Protein AF-A0A973GQS0-F1 (afdb_monomer_lite)

Secondary structure (DSSP, 8-state):
--SEEEE-GGG--SS---EEEES--TTHHHHHHHHHHHHHH-

Foldseek 3Di:
DFPDKDWDPVFDDPPTTDIDTDDDDPPVVCVVVVVVVVVVVD

Structure (mmCIF, N/CA/C/O backbone):
data_AF-A0A973GQS0-F1
#
_entry.id   AF-A0A973GQS0-F1
#
loop_
_atom_site.group_PDB
_atom_site.id
_atom_site.type_symbol
_atom_site.label_atom_id
_atom_site.label_alt_id
_atom_site.label_comp_id
_atom_site.label_asym_id
_atom_site.label_entity_id
_atom_site.label_seq_id
_atom_site.pdbx_PDB_ins_code
_atom_site.Cartn_x
_atom_site.Cartn_y
_atom_site.Cartn_z
_atom_site.occupancy
_atom_site.B_iso_or_equiv
_atom_site.auth_seq_id
_atom_site.auth_comp_id
_atom_site.auth_asym_id
_atom_site.auth_atom_id
_atom_site.pdbx_PDB_model_num
ATOM 1 N N . MET A 1 1 ? -12.159 1.650 10.595 1.00 55.75 1 MET A N 1
ATOM 2 C CA . MET A 1 1 ? -11.914 0.972 9.297 1.00 55.75 1 MET A CA 1
ATOM 3 C C . MET A 1 1 ? -12.063 1.990 8.168 1.00 55.75 1 MET A C 1
ATOM 5 O O . MET A 1 1 ? -12.986 2.796 8.267 1.00 55.75 1 MET A O 1
ATOM 9 N N . PRO A 1 2 ? -11.182 2.008 7.146 1.00 61.06 2 PRO A N 1
ATOM 10 C CA . PRO A 1 2 ? -11.324 2.918 6.006 1.00 61.06 2 PRO A CA 1
ATOM 11 C C . PRO A 1 2 ? -12.659 2.662 5.305 1.00 61.06 2 PRO A C 1
ATOM 13 O O . PRO A 1 2 ? -13.002 1.513 5.036 1.00 61.06 2 PRO A O 1
ATOM 16 N N . LYS A 1 3 ? -13.427 3.721 5.032 1.00 64.38 3 LYS A N 1
ATOM 17 C CA . LYS A 1 3 ? -14.766 3.571 4.439 1.00 64.38 3 LYS A CA 1
ATOM 18 C C . LYS A 1 3 ? -14.707 3.240 2.947 1.00 64.38 3 LYS A C 1
ATOM 20 O O . LYS A 1 3 ? -15.654 2.646 2.443 1.00 64.38 3 LYS A O 1
ATOM 25 N N . LYS A 1 4 ? -13.625 3.613 2.248 1.00 75.88 4 LYS A N 1
ATOM 26 C CA . LYS A 1 4 ? -13.381 3.280 0.837 1.00 75.88 4 LYS A CA 1
ATOM 27 C C . LYS A 1 4 ? -11.881 3.127 0.562 1.00 75.88 4 LYS A C 1
ATOM 29 O O . LYS A 1 4 ? -11.081 3.973 0.962 1.00 75.88 4 LYS A O 1
ATOM 34 N N . LEU A 1 5 ? -11.518 2.058 -0.144 1.00 86.56 5 LEU A N 1
ATOM 35 C CA . LEU A 1 5 ? -10.224 1.911 -0.809 1.00 86.56 5 LEU A CA 1
ATOM 36 C C . LEU A 1 5 ? -10.451 2.184 -2.295 1.00 86.56 5 LEU A C 1
ATOM 38 O O . LEU A 1 5 ? -11.248 1.501 -2.932 1.00 86.56 5 LEU A O 1
ATOM 42 N N . GLN A 1 6 ? -9.781 3.195 -2.828 1.00 90.50 6 GLN A N 1
ATOM 43 C CA . GLN A 1 6 ? -9.836 3.556 -4.239 1.00 90.50 6 GLN A CA 1
ATOM 44 C C . GLN A 1 6 ? -8.490 3.237 -4.882 1.00 90.50 6 GLN A C 1
ATOM 46 O O . GLN A 1 6 ? -7.444 3.433 -4.264 1.00 90.50 6 GLN A O 1
ATOM 51 N N . TYR A 1 7 ? -8.510 2.754 -6.118 1.00 90.12 7 TYR A N 1
ATOM 52 C CA . TYR A 1 7 ? -7.315 2.624 -6.943 1.00 90.12 7 TYR A CA 1
ATOM 53 C C . TYR A 1 7 ? -7.424 3.575 -8.133 1.00 90.12 7 TYR A C 1
ATOM 55 O O . TYR A 1 7 ? -8.525 3.900 -8.573 1.00 90.12 7 TYR A O 1
ATOM 63 N N . ASP A 1 8 ? -6.288 4.049 -8.634 1.00 91.50 8 ASP A N 1
ATOM 64 C CA . ASP A 1 8 ? -6.234 4.931 -9.799 1.00 91.50 8 ASP A CA 1
ATOM 65 C C . ASP A 1 8 ? -6.095 4.078 -11.074 1.00 91.50 8 ASP A C 1
ATOM 67 O O . ASP A 1 8 ? -5.000 3.575 -11.343 1.00 91.50 8 ASP A O 1
ATOM 71 N N . PRO A 1 9 ? -7.168 3.892 -11.872 1.00 86.19 9 PRO A N 1
ATOM 72 C CA . PRO A 1 9 ? -7.145 3.014 -13.043 1.00 86.19 9 PRO A CA 1
ATOM 73 C C . PRO A 1 9 ? -6.171 3.491 -14.125 1.00 86.19 9 PRO A C 1
ATOM 75 O O . PRO A 1 9 ? -5.714 2.686 -14.926 1.00 86.19 9 PRO A O 1
ATOM 78 N N . LYS A 1 10 ? -5.803 4.781 -14.141 1.00 89.69 10 LYS A N 1
ATOM 79 C CA . LYS A 1 10 ? -4.814 5.324 -15.088 1.00 89.69 10 LYS A CA 1
ATOM 80 C C . LYS A 1 10 ? -3.374 5.005 -14.687 1.00 89.69 10 LYS A C 1
ATOM 82 O O . LYS A 1 10 ? -2.455 5.252 -15.460 1.00 89.69 10 LYS A O 1
ATOM 87 N N . LYS A 1 11 ? -3.175 4.518 -13.463 1.00 89.88 11 LYS A N 1
ATOM 88 C CA . LYS A 1 11 ? -1.870 4.226 -12.864 1.00 89.88 11 LYS A CA 1
ATOM 89 C C . LYS A 1 11 ? -1.681 2.751 -12.553 1.00 89.88 11 LYS A C 1
ATOM 91 O O . LYS A 1 11 ? -0.749 2.417 -11.831 1.00 89.88 11 LYS A O 1
ATOM 96 N N . ILE A 1 12 ? -2.558 1.890 -13.056 1.00 93.19 12 ILE A N 1
ATOM 97 C CA . ILE A 1 12 ? -2.349 0.450 -12.998 1.00 93.19 12 ILE A CA 1
ATOM 98 C C . ILE A 1 12 ? -1.549 0.028 -14.228 1.00 93.19 12 ILE A C 1
ATOM 100 O O . ILE A 1 12 ? -1.953 0.271 -15.362 1.00 93.19 12 ILE A O 1
ATOM 104 N N . THR A 1 13 ? -0.413 -0.606 -13.971 1.00 93.75 13 THR A N 1
ATOM 105 C CA . THR A 1 13 ? 0.405 -1.352 -14.925 1.00 93.75 13 THR A CA 1
ATOM 106 C C . THR A 1 13 ? 0.751 -2.706 -14.304 1.00 93.75 13 THR A C 1
ATOM 108 O O . THR A 1 13 ? 0.462 -2.947 -13.131 1.00 93.75 13 THR A O 1
ATOM 111 N N . ASP A 1 14 ? 1.426 -3.575 -15.052 1.00 93.12 14 ASP A N 1
ATOM 112 C CA . ASP A 1 14 ? 1.851 -4.890 -14.549 1.00 93.12 14 ASP A CA 1
ATOM 113 C C . ASP A 1 14 ? 2.796 -4.804 -13.336 1.00 93.12 14 ASP A C 1
ATOM 115 O O . ASP A 1 14 ? 2.930 -5.758 -12.573 1.00 93.12 14 ASP A O 1
ATOM 119 N N . THR A 1 15 ? 3.458 -3.658 -13.141 1.00 94.38 15 THR A N 1
ATOM 120 C CA . THR A 1 15 ? 4.485 -3.455 -12.106 1.00 94.38 15 THR A CA 1
ATOM 121 C C . THR A 1 15 ? 4.195 -2.289 -11.163 1.00 94.38 15 THR A C 1
ATOM 123 O O . THR A 1 15 ? 4.954 -2.057 -10.221 1.00 94.38 15 THR A O 1
ATOM 126 N N . TYR A 1 16 ? 3.109 -1.544 -11.378 1.00 93.56 16 TYR A N 1
ATOM 127 C CA . TYR A 1 16 ? 2.764 -0.381 -10.569 1.00 93.56 16 TYR A CA 1
ATOM 128 C C . TYR A 1 16 ? 1.255 -0.262 -10.369 1.00 93.56 16 TYR A C 1
ATOM 130 O O . TYR A 1 16 ? 0.462 -0.457 -11.283 1.00 93.56 16 TYR A O 1
ATOM 138 N N . GLY A 1 17 ? 0.857 0.118 -9.158 1.00 93.00 17 GLY A N 1
ATOM 139 C CA . GLY A 1 17 ? -0.521 0.454 -8.834 1.00 93.00 17 GLY A CA 1
ATOM 140 C C . GLY A 1 17 ? -0.559 1.540 -7.771 1.00 93.00 17 GLY A C 1
ATOM 141 O O . GLY A 1 17 ? 0.199 1.501 -6.799 1.00 93.00 17 GLY A O 1
ATOM 142 N N . LYS A 1 18 ? -1.448 2.524 -7.941 1.00 93.62 18 LYS A N 1
ATOM 143 C CA . LYS A 1 18 ? -1.674 3.575 -6.944 1.00 93.62 18 LYS A CA 1
ATOM 144 C C . LYS A 1 18 ? -3.012 3.363 -6.246 1.00 93.62 18 LYS A C 1
ATOM 146 O O . LYS A 1 18 ? -4.058 3.386 -6.888 1.00 93.62 18 LYS A O 1
ATOM 151 N N . PHE A 1 19 ? -2.960 3.249 -4.923 1.00 92.62 19 PHE A N 1
ATOM 152 C CA . PHE A 1 19 ? -4.124 3.089 -4.055 1.00 92.62 19 PHE A CA 1
ATOM 153 C C . PHE A 1 19 ? -4.252 4.282 -3.106 1.00 92.62 19 PHE A C 1
ATOM 155 O O . PHE A 1 19 ? -3.266 4.917 -2.735 1.00 92.62 19 PHE A O 1
ATOM 162 N N . THR A 1 20 ? -5.476 4.623 -2.725 1.00 92.38 20 THR A N 1
ATOM 163 C CA . THR A 1 20 ? -5.802 5.702 -1.790 1.00 92.38 20 THR A CA 1
ATOM 164 C C . THR A 1 20 ? -6.901 5.217 -0.856 1.00 92.38 20 THR A C 1
ATOM 166 O O . THR A 1 20 ? -7.946 4.749 -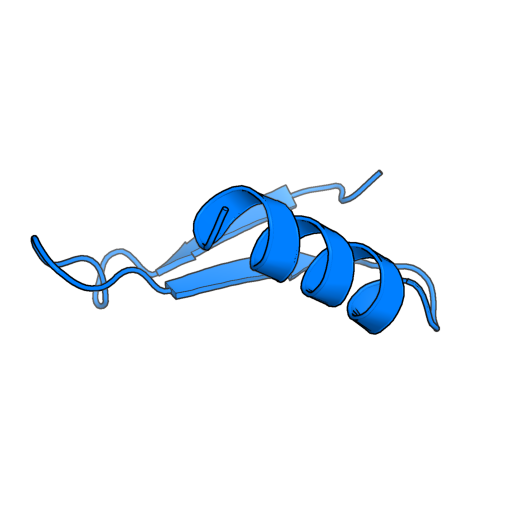1.302 1.00 92.38 20 THR A O 1
ATOM 169 N N . ALA A 1 21 ? -6.647 5.293 0.448 1.00 91.25 21 ALA A N 1
ATOM 170 C CA . ALA A 1 21 ? -7.583 4.878 1.484 1.00 91.25 21 ALA A CA 1
ATOM 171 C C . ALA A 1 21 ? -8.011 6.102 2.293 1.00 91.25 21 ALA A C 1
ATOM 173 O O . ALA A 1 21 ? -7.183 6.731 2.951 1.00 91.25 21 ALA A O 1
ATOM 174 N N . GLU A 1 22 ? -9.301 6.430 2.246 1.00 90.06 22 GLU A N 1
ATOM 175 C CA . GLU A 1 22 ? -9.865 7.592 2.933 1.00 90.06 22 GLU A CA 1
ATOM 176 C C . GLU A 1 22 ? -11.367 7.406 3.245 1.00 90.06 22 GLU A C 1
ATOM 178 O O . GLU A 1 22 ? -12.044 6.582 2.620 1.00 90.06 22 GLU A O 1
ATOM 183 N N . PRO A 1 23 ? -11.918 8.153 4.220 1.00 91.00 23 PRO A N 1
ATOM 184 C CA . PRO A 1 23 ? -11.203 8.942 5.220 1.00 91.00 23 PRO A CA 1
ATOM 185 C C . PRO A 1 23 ? -10.538 8.037 6.267 1.00 91.00 23 PRO A C 1
ATOM 187 O O . PRO A 1 23 ? -11.034 6.952 6.582 1.00 91.00 23 PRO A O 1
ATOM 190 N N . LEU A 1 24 ? -9.417 8.504 6.813 1.00 88.19 24 LEU A N 1
ATOM 191 C CA . LEU A 1 24 ? -8.749 7.894 7.960 1.00 88.19 24 LEU A CA 1
ATOM 192 C C . LEU A 1 24 ? -8.785 8.865 9.136 1.00 88.19 24 LEU A C 1
ATOM 194 O O . LEU A 1 24 ? -8.702 10.079 8.954 1.00 88.19 24 LEU A O 1
ATOM 198 N N . GLU A 1 25 ? -8.885 8.319 10.344 1.00 91.38 25 GLU A N 1
ATOM 199 C CA . GLU A 1 25 ? -8.693 9.109 11.556 1.00 91.38 25 GLU A CA 1
ATOM 200 C C . GLU A 1 25 ? -7.280 9.700 11.582 1.00 91.38 25 GLU A C 1
ATOM 202 O O . GLU A 1 25 ? -6.312 9.104 11.090 1.00 91.38 25 GLU A O 1
ATOM 207 N N . ARG A 1 26 ? -7.149 10.898 12.158 1.00 88.12 26 ARG A N 1
ATOM 208 C CA . ARG A 1 26 ? -5.855 11.569 12.278 1.00 88.12 26 ARG A CA 1
ATOM 209 C C . ARG A 1 26 ? -4.861 10.639 12.985 1.00 88.12 26 ARG A C 1
ATOM 211 O O . ARG A 1 26 ? -5.139 10.141 14.067 1.00 88.12 26 ARG A O 1
ATOM 218 N N . GLY A 1 27 ? -3.702 10.418 12.365 1.00 89.06 27 GLY A N 1
ATOM 219 C CA . GLY A 1 27 ? -2.645 9.543 12.891 1.00 89.06 27 GLY A CA 1
ATOM 220 C C . GLY A 1 27 ? -2.705 8.084 12.420 1.00 89.06 27 GLY A C 1
ATOM 221 O O . GLY A 1 27 ? -1.675 7.415 12.430 1.00 89.06 27 GLY A O 1
ATOM 222 N N . PHE A 1 28 ? -3.839 7.596 11.902 1.00 91.94 28 PHE A N 1
ATOM 223 C CA . PHE A 1 28 ? -3.946 6.210 11.418 1.00 91.94 28 PHE A CA 1
ATOM 224 C C . PHE A 1 28 ? -3.218 5.949 10.094 1.00 91.94 28 PHE A C 1
ATOM 226 O O . P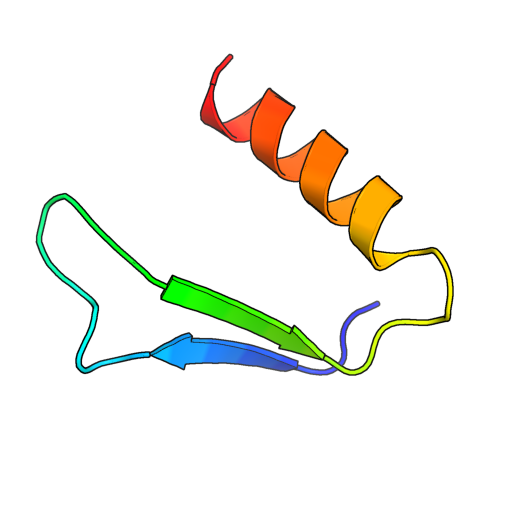HE A 1 28 ? -2.887 4.799 9.801 1.00 91.94 28 PHE A O 1
ATOM 233 N N . GLY A 1 29 ? -2.944 6.993 9.302 1.00 92.69 29 GLY A N 1
ATOM 234 C CA . GLY A 1 29 ? -2.261 6.864 8.009 1.00 92.69 29 GLY A CA 1
ATOM 235 C C . GLY A 1 29 ? -0.899 6.174 8.124 1.00 92.69 29 GLY A C 1
ATOM 236 O O . GLY A 1 29 ? -0.624 5.226 7.391 1.00 92.69 29 GLY A O 1
ATOM 237 N N . THR A 1 30 ? -0.081 6.582 9.098 1.00 93.50 30 THR A N 1
ATOM 238 C CA . THR A 1 30 ? 1.246 5.991 9.331 1.00 93.50 30 THR A CA 1
ATOM 239 C C . THR A 1 30 ? 1.150 4.567 9.873 1.00 93.50 30 THR A C 1
ATOM 241 O O . THR A 1 30 ? 1.870 3.688 9.404 1.00 93.50 30 THR A O 1
ATOM 244 N N . THR A 1 31 ? 0.241 4.306 10.819 1.00 94.44 31 THR A N 1
ATOM 245 C CA . THR A 1 31 ? 0.027 2.967 11.395 1.00 94.44 31 THR A CA 1
ATOM 246 C C . THR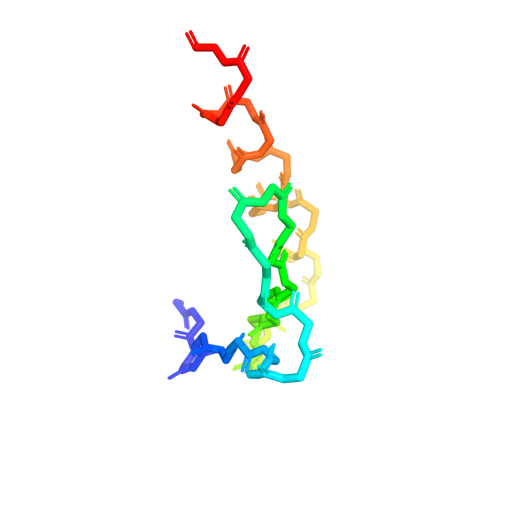 A 1 31 ? -0.349 1.950 10.319 1.00 94.44 31 THR A C 1
ATOM 248 O O . THR A 1 31 ? 0.239 0.867 10.241 1.00 94.44 31 THR A O 1
ATOM 251 N N . LEU A 1 32 ? -1.294 2.316 9.449 1.00 92.75 32 LEU A N 1
ATOM 252 C CA . LEU A 1 32 ? -1.739 1.465 8.351 1.00 92.75 32 LEU A CA 1
ATOM 253 C C . LEU A 1 32 ? -0.649 1.318 7.279 1.00 92.75 32 LEU A C 1
ATOM 255 O O . LEU A 1 32 ? -0.349 0.199 6.867 1.00 92.75 32 LEU A O 1
ATOM 259 N N . GLY A 1 33 ? -0.013 2.421 6.870 1.00 92.88 33 GLY A N 1
ATOM 260 C CA . GLY A 1 33 ? 1.030 2.422 5.842 1.00 92.88 33 GLY A CA 1
ATOM 261 C C . GLY A 1 33 ? 2.253 1.584 6.220 1.00 92.88 33 GLY A C 1
ATOM 262 O O . G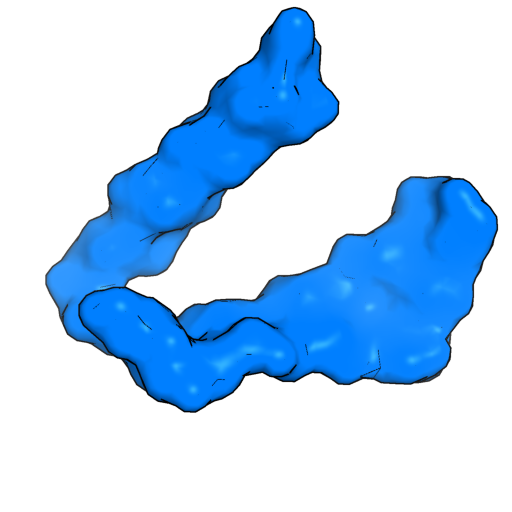LY A 1 33 ? 2.719 0.778 5.415 1.00 92.88 33 GLY A O 1
ATOM 263 N N . ASN A 1 34 ? 2.730 1.698 7.462 1.00 93.94 34 ASN A N 1
ATOM 264 C CA . ASN A 1 34 ? 3.853 0.895 7.951 1.00 93.94 34 ASN A CA 1
ATOM 265 C C . A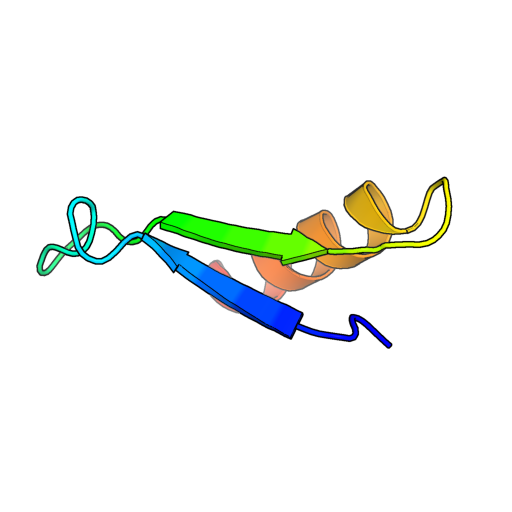SN A 1 34 ? 3.514 -0.597 7.997 1.00 93.94 34 ASN A C 1
ATOM 267 O O . ASN A 1 34 ? 4.341 -1.428 7.619 1.00 93.94 34 ASN A O 1
ATOM 271 N N . SER A 1 35 ? 2.298 -0.936 8.428 1.00 94.31 35 SER A N 1
ATOM 272 C CA . SER A 1 35 ? 1.840 -2.326 8.480 1.00 94.31 35 SER A CA 1
ATOM 273 C C . SER A 1 35 ? 1.779 -2.939 7.079 1.00 94.31 35 SER A C 1
ATOM 275 O O . SER A 1 35 ? 2.349 -4.005 6.856 1.00 94.31 35 SER A O 1
ATOM 277 N N . LEU A 1 36 ? 1.179 -2.231 6.115 1.00 94.00 36 LEU A N 1
ATOM 278 C CA . LEU A 1 36 ? 1.101 -2.670 4.718 1.00 94.00 36 LEU A CA 1
ATOM 279 C C . LEU A 1 36 ? 2.485 -2.821 4.084 1.00 94.00 36 LEU A C 1
ATOM 281 O O . LEU A 1 36 ? 2.751 -3.829 3.437 1.00 94.00 36 LEU A O 1
ATOM 285 N N . ARG A 1 37 ? 3.396 -1.868 4.318 1.00 93.50 37 ARG A N 1
ATOM 286 C CA . ARG A 1 37 ? 4.774 -1.949 3.815 1.00 93.50 37 ARG A CA 1
ATOM 287 C C . ARG A 1 37 ? 5.484 -3.211 4.301 1.00 93.50 37 ARG A C 1
ATOM 289 O O . ARG A 1 37 ? 6.203 -3.826 3.526 1.00 93.50 37 ARG A O 1
ATOM 296 N N . ARG A 1 38 ? 5.312 -3.587 5.572 1.00 95.12 38 ARG A N 1
ATOM 297 C CA . ARG A 1 38 ? 5.933 -4.802 6.118 1.00 95.12 38 ARG A CA 1
ATOM 298 C C . ARG A 1 38 ? 5.364 -6.072 5.496 1.00 95.12 38 ARG A C 1
ATOM 300 O O . ARG A 1 38 ? 6.141 -6.959 5.189 1.00 95.12 38 ARG A O 1
ATOM 307 N N . VAL A 1 39 ? 4.047 -6.142 5.311 1.00 94.81 39 VAL A N 1
ATOM 308 C CA . VAL A 1 39 ? 3.378 -7.318 4.727 1.00 94.81 39 VAL A CA 1
ATOM 309 C C . VAL A 1 39 ? 3.716 -7.493 3.246 1.00 94.81 39 VAL A C 1
ATOM 311 O O . VAL A 1 39 ? 3.812 -8.615 2.782 1.00 94.81 39 VAL A O 1
ATOM 314 N N . LEU A 1 40 ? 3.897 -6.403 2.497 1.00 91.88 40 LEU A N 1
ATOM 315 C CA . LEU A 1 40 ? 4.187 -6.473 1.060 1.00 91.88 40 LEU A CA 1
ATOM 316 C C . LEU A 1 40 ? 5.669 -6.718 0.727 1.00 91.88 40 LEU A C 1
ATOM 318 O O .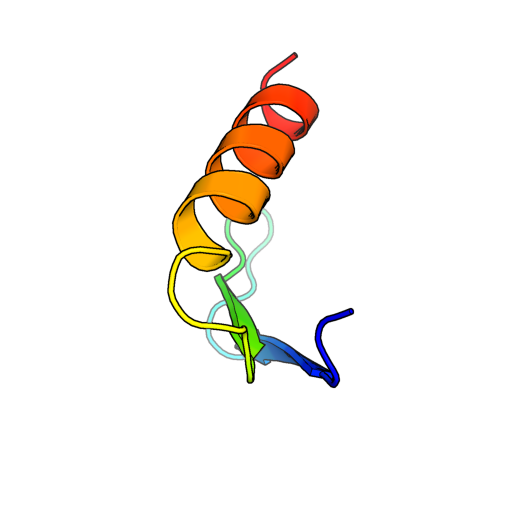 LEU A 1 40 ? 5.979 -7.031 -0.417 1.00 91.88 40 LEU A O 1
ATOM 322 N N . LEU A 1 41 ? 6.582 -6.520 1.683 1.00 93.00 41 LEU A N 1
ATOM 323 C CA . LEU A 1 41 ? 8.032 -6.671 1.484 1.00 93.00 41 LEU A CA 1
ATOM 324 C C . LEU A 1 41 ? 8.635 -7.880 2.218 1.00 93.00 41 LEU A C 1
ATOM 326 O O . LEU A 1 41 ? 9.838 -8.106 2.094 1.00 93.00 41 LEU A O 1
ATOM 330 N N . SER A 1 42 ? 7.840 -8.597 3.013 1.00 73.94 42 SER A N 1
ATOM 331 C CA . SER A 1 42 ? 8.247 -9.776 3.786 1.00 73.94 42 SER A CA 1
ATOM 332 C C . SER A 1 42 ? 7.494 -11.004 3.316 1.00 73.94 42 SER A C 1
ATOM 334 O O . SER A 1 42 ? 8.055 -12.092 3.555 1.00 73.94 42 SER A O 1
#

Sequence (42 aa):
MPKKLQYDPKKITDTYGKFTAEPLERGFGTTLGNSLRRVLLS

Radius of gyration: 11.65 Å; chains: 1; bounding box: 23×21×28 Å

pLDDT: mean 88.88, std 8.99, range [55.75, 95.12]